Protein AF-A0A5J4S3N4-F1 (afdb_monomer_lite)

Secondary structure (DSSP, 8-state):
--------GGGHHHHSTTHHHHHHHHHHHHHHH-S---GGGHHHHHHHHHHHHHHTT-TTHHHHHHHHHHHH---

Radius of gyration: 16.33 Å; chains: 1; bounding box: 36×28×41 Å

Sequence (75 aa):
EHRPKVIPKKETGTVLPWVHIAISNAKRLLLAIYHDIKPEYLQSYLNEFCYKFNRRYFGENLFDRLLIAAVTYKN

Organism: NCBI:txid433724

InterPro domains:
  IPR024445 ISXO2-like transposase domain [PF12762] (12-54)

Structure (mmCIF, N/CA/C/O backbone):
data_AF-A0A5J4S3N4-F1
#
_entry.id   AF-A0A5J4S3N4-F1
#
loop_
_atom_site.group_PDB
_atom_site.id
_atom_site.type_symbol
_atom_site.label_atom_id
_atom_site.label_alt_id
_atom_site.label_comp_id
_atom_site.label_asym_id
_atom_site.label_entity_id
_atom_site.label_seq_id
_atom_site.pdbx_PDB_ins_code
_atom_site.Cartn_x
_atom_site.Cartn_y
_atom_site.Cartn_z
_atom_site.occupancy
_atom_site.B_iso_or_equiv
_atom_site.auth_seq_id
_atom_site.auth_comp_id
_atom_site.auth_asym_id
_atom_site.auth_atom_id
_atom_site.pdbx_PDB_model_num
ATOM 1 N N . GLU A 1 1 ? -17.115 7.439 -7.288 1.00 77.00 1 GLU A N 1
ATOM 2 C CA . GLU A 1 1 ? -17.221 8.391 -6.159 1.00 77.00 1 GLU A CA 1
ATOM 3 C C . GLU A 1 1 ? -16.987 7.671 -4.842 1.00 77.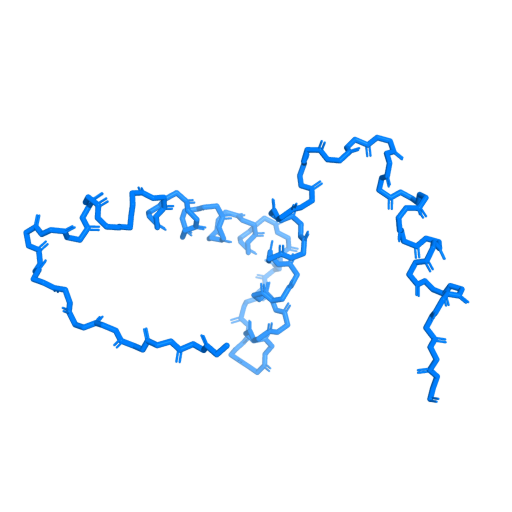00 1 GLU A C 1
ATOM 5 O O . GLU A 1 1 ? -17.498 6.569 -4.666 1.00 77.00 1 GLU A O 1
ATOM 10 N N . HIS A 1 2 ? -16.222 8.269 -3.930 1.00 80.38 2 HIS A N 1
ATOM 11 C CA . HIS A 1 2 ? -16.094 7.771 -2.561 1.00 80.38 2 HIS A CA 1
ATOM 12 C C . HIS A 1 2 ? -17.302 8.242 -1.737 1.00 80.38 2 HIS A C 1
ATOM 14 O O . HIS A 1 2 ? -17.543 9.444 -1.641 1.00 80.38 2 HIS A O 1
ATOM 20 N N . ARG A 1 3 ? -18.062 7.307 -1.149 1.00 90.12 3 ARG A N 1
ATOM 21 C CA . ARG A 1 3 ? -19.205 7.606 -0.270 1.00 90.12 3 ARG A CA 1
ATOM 22 C C . ARG A 1 3 ? -18.821 7.302 1.181 1.00 90.12 3 ARG A C 1
ATOM 24 O O . ARG A 1 3 ? -18.734 6.123 1.529 1.00 90.12 3 ARG A O 1
ATOM 31 N N . PRO A 1 4 ? -18.560 8.317 2.021 1.00 90.38 4 PRO A N 1
ATOM 32 C CA . PRO A 1 4 ? -18.172 8.081 3.406 1.00 90.38 4 PRO A CA 1
ATOM 33 C C . PRO A 1 4 ? -19.327 7.446 4.195 1.00 90.38 4 PRO A C 1
ATOM 35 O O . PRO A 1 4 ? -20.487 7.821 4.026 1.00 90.38 4 PRO A O 1
ATOM 38 N N . LYS A 1 5 ? -19.007 6.495 5.080 1.00 90.62 5 LYS A N 1
ATOM 39 C CA . LYS A 1 5 ? -19.954 5.857 6.006 1.00 90.62 5 LYS A CA 1
ATOM 40 C C . LYS A 1 5 ? -19.340 5.798 7.401 1.00 90.62 5 LYS A C 1
ATOM 42 O O . LYS A 1 5 ? -18.221 5.319 7.562 1.00 90.62 5 LYS A O 1
ATOM 47 N N . VAL A 1 6 ? -20.086 6.244 8.409 1.00 92.56 6 VAL A N 1
ATOM 48 C CA . VAL A 1 6 ? -19.708 6.077 9.819 1.00 92.56 6 VAL A CA 1
ATOM 49 C C . VAL A 1 6 ? -20.148 4.686 10.274 1.00 92.56 6 VAL A C 1
ATOM 51 O O . VAL A 1 6 ? -21.299 4.304 10.071 1.00 92.56 6 VAL A O 1
ATOM 54 N N . ILE A 1 7 ? -19.225 3.911 10.848 1.00 92.75 7 ILE A N 1
ATOM 55 C CA . ILE A 1 7 ? -19.452 2.515 11.248 1.00 92.75 7 ILE A CA 1
ATOM 56 C C . ILE A 1 7 ? -19.348 2.417 12.778 1.00 92.75 7 ILE A C 1
ATOM 58 O O . ILE A 1 7 ? -18.365 2.908 13.341 1.00 92.75 7 ILE A O 1
ATOM 62 N N . PRO A 1 8 ? -20.305 1.770 13.468 1.00 95.25 8 PRO A N 1
ATOM 63 C CA . PRO A 1 8 ? -20.182 1.482 14.894 1.00 95.25 8 PRO A CA 1
ATOM 64 C C . PRO A 1 8 ? -18.934 0.640 15.191 1.00 95.25 8 PRO A C 1
ATOM 66 O O . PRO A 1 8 ? -1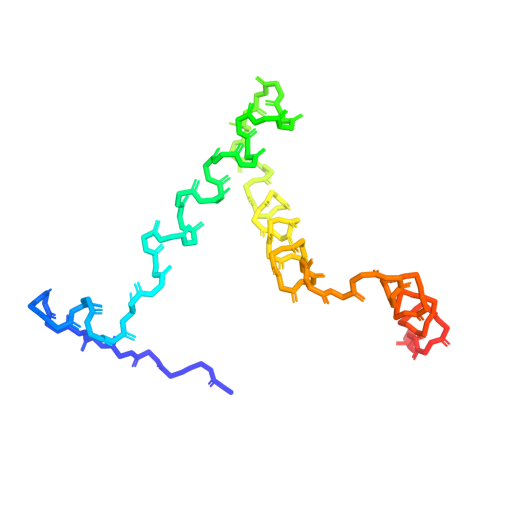8.641 -0.321 14.483 1.00 95.25 8 PRO A O 1
ATOM 69 N N . LYS A 1 9 ? -18.218 0.932 16.286 1.00 91.50 9 LYS A N 1
ATOM 70 C CA . LYS A 1 9 ? -16.947 0.257 16.633 1.00 91.50 9 LYS A CA 1
ATOM 71 C C . LYS A 1 9 ? -17.050 -1.277 16.688 1.00 91.50 9 LYS A C 1
ATOM 73 O O . LYS A 1 9 ? -16.096 -1.973 16.358 1.00 91.50 9 LYS A O 1
ATOM 78 N N . LYS A 1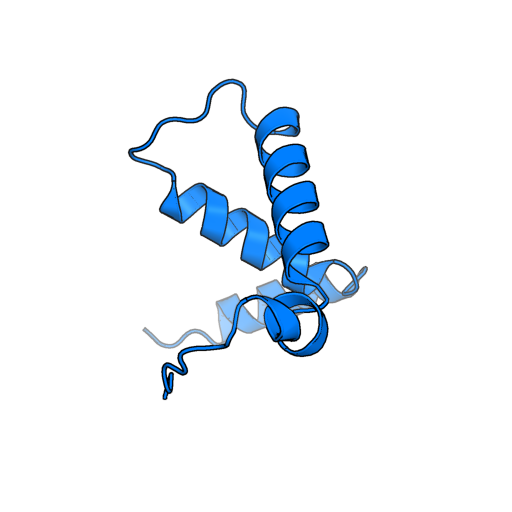 10 ? -18.208 -1.807 17.097 1.00 94.44 10 LYS A N 1
ATOM 79 C CA . LYS A 1 10 ? -18.466 -3.256 17.169 1.00 94.44 10 LYS A CA 1
ATOM 80 C C . LYS A 1 10 ? -18.493 -3.927 15.789 1.00 94.44 10 LYS A C 1
ATOM 82 O O . LYS A 1 10 ? -18.188 -5.107 15.691 1.00 94.44 10 LYS A O 1
ATOM 87 N N . GLU A 1 11 ? -18.818 -3.181 14.737 1.00 94.31 11 GLU A N 1
ATOM 88 C CA . GLU A 1 11 ? -18.956 -3.688 13.366 1.00 94.31 11 GLU A CA 1
ATOM 89 C C . GLU A 1 11 ? -17.699 -3.467 12.516 1.00 94.31 11 GLU A C 1
ATOM 91 O O . GLU A 1 11 ? -17.610 -3.975 11.398 1.00 94.31 11 GLU A O 1
ATOM 96 N N . THR A 1 12 ? -16.699 -2.734 13.022 1.00 91.00 12 THR A N 1
ATOM 97 C CA . THR A 1 12 ? -15.489 -2.384 12.262 1.00 91.00 12 THR A CA 1
ATOM 98 C C . THR A 1 12 ? -14.772 -3.615 11.706 1.00 91.00 12 THR A C 1
ATOM 100 O O . THR A 1 12 ? -14.353 -3.595 10.553 1.00 91.00 12 THR A O 1
ATOM 103 N N . GLY A 1 13 ? -14.671 -4.696 12.487 1.00 91.62 13 GLY A N 1
ATOM 104 C CA . GLY A 1 13 ? -14.028 -5.939 12.044 1.00 91.62 13 GLY A CA 1
ATOM 105 C C . GLY A 1 13 ? -14.792 -6.670 10.937 1.00 91.62 13 GLY A C 1
ATOM 106 O O . GLY A 1 13 ? -14.178 -7.342 10.117 1.00 91.62 13 GLY A O 1
ATOM 107 N N . THR A 1 14 ? -16.112 -6.497 10.871 1.00 93.81 14 THR A N 1
ATOM 108 C CA . THR A 1 14 ? -16.961 -7.104 9.838 1.00 93.81 14 THR A CA 1
ATOM 109 C C . THR A 1 14 ? -16.932 -6.289 8.548 1.00 93.81 14 THR A C 1
ATOM 111 O O . THR A 1 14 ? -16.861 -6.854 7.462 1.00 93.81 14 THR A O 1
ATOM 114 N N . VAL A 1 15 ? -16.968 -4.956 8.654 1.00 94.12 15 VAL A N 1
ATOM 115 C CA . VAL A 1 15 ? -16.986 -4.063 7.483 1.00 94.12 15 VAL A CA 1
ATOM 116 C C . VAL A 1 15 ? -15.590 -3.885 6.876 1.00 94.12 15 VAL A C 1
ATOM 118 O O . VAL A 1 15 ? -15.458 -3.776 5.659 1.00 94.12 15 VAL A O 1
ATOM 121 N N . LEU A 1 16 ? -14.542 -3.871 7.704 1.00 93.00 16 LEU A N 1
ATOM 122 C CA . LEU A 1 16 ? -13.148 -3.686 7.291 1.00 93.00 16 LEU A CA 1
ATOM 123 C C . LEU A 1 16 ? -12.265 -4.857 7.762 1.00 93.00 16 LEU A C 1
ATOM 125 O O . LEU A 1 16 ? -11.304 -4.646 8.509 1.00 93.00 16 LEU A O 1
ATOM 129 N N . PRO A 1 17 ? -12.537 -6.096 7.317 1.00 94.69 17 PRO A N 1
ATOM 130 C CA . PRO A 1 17 ? -11.864 -7.283 7.846 1.00 94.69 17 PRO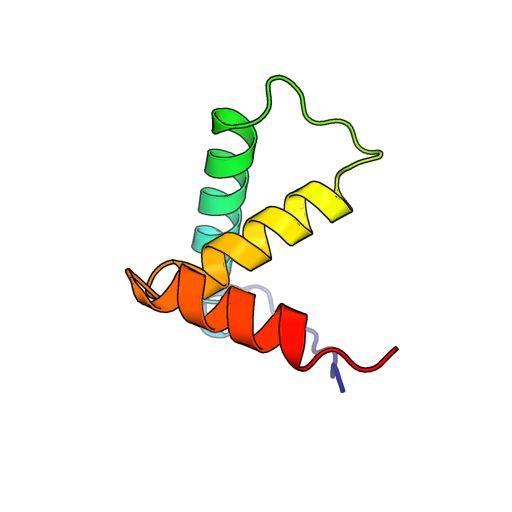 A CA 1
ATOM 131 C C . PRO A 1 17 ? -10.352 -7.264 7.605 1.00 94.69 17 PRO A C 1
ATOM 133 O O . PRO A 1 17 ? -9.584 -7.724 8.440 1.00 94.69 17 PRO A O 1
ATOM 136 N N . TRP A 1 18 ? -9.894 -6.658 6.509 1.00 94.62 18 TRP A N 1
ATOM 137 C CA . TRP A 1 18 ? -8.484 -6.676 6.103 1.00 94.62 18 TRP A CA 1
ATOM 138 C C . TRP A 1 18 ? -7.658 -5.492 6.615 1.00 94.62 18 TRP A C 1
ATOM 140 O O . TRP A 1 18 ? -6.453 -5.439 6.365 1.00 94.62 18 TRP A O 1
ATOM 150 N N . VAL A 1 19 ? -8.263 -4.535 7.332 1.00 94.31 19 VAL A N 1
ATOM 151 C CA . VAL A 1 19 ? -7.585 -3.271 7.676 1.00 94.31 19 VAL A CA 1
ATOM 152 C C . VAL A 1 19 ? -6.344 -3.491 8.541 1.00 94.31 19 VAL A C 1
ATOM 154 O O . VAL A 1 19 ? -5.288 -2.920 8.280 1.00 94.31 19 VAL A O 1
ATOM 157 N N . HIS A 1 20 ? -6.434 -4.379 9.530 1.00 92.94 20 HIS A N 1
ATOM 158 C CA . HIS A 1 20 ? -5.329 -4.687 10.433 1.00 92.94 20 HIS A CA 1
ATOM 159 C C . HIS A 1 20 ? -4.168 -5.391 9.710 1.00 92.94 20 HIS A C 1
ATOM 161 O O . HIS A 1 20 ? -3.003 -5.130 10.015 1.00 92.94 20 HIS A O 1
ATOM 167 N N . ILE A 1 21 ? -4.468 -6.220 8.703 1.00 94.62 21 ILE A N 1
ATOM 168 C CA . ILE A 1 21 ? -3.471 -6.870 7.842 1.00 94.62 21 ILE A CA 1
ATOM 169 C C . ILE A 1 21 ? -2.790 -5.837 6.941 1.00 94.62 21 ILE A C 1
ATOM 171 O O . ILE A 1 21 ? -1.562 -5.814 6.859 1.00 94.62 21 ILE A O 1
ATOM 175 N N . ALA A 1 22 ? -3.561 -4.949 6.307 1.00 94.88 22 ALA A N 1
ATOM 176 C CA . ALA A 1 22 ? -3.015 -3.880 5.473 1.00 94.88 22 ALA A CA 1
ATOM 177 C C . ALA A 1 22 ? -2.076 -2.963 6.277 1.00 94.88 22 ALA A C 1
ATOM 179 O O . ALA A 1 22 ? -0.945 -2.729 5.853 1.00 94.88 22 ALA A O 1
ATOM 180 N N . ILE A 1 23 ? -2.491 -2.529 7.474 1.00 95.44 23 ILE A N 1
ATOM 181 C CA . ILE A 1 23 ? -1.667 -1.702 8.373 1.00 95.44 23 ILE A CA 1
ATOM 182 C C . ILE A 1 23 ? -0.390 -2.443 8.793 1.00 95.44 23 ILE A C 1
ATOM 184 O O . ILE A 1 23 ? 0.695 -1.861 8.768 1.00 95.44 23 ILE A O 1
ATOM 188 N N . SER A 1 24 ? -0.496 -3.720 9.168 1.00 96.56 24 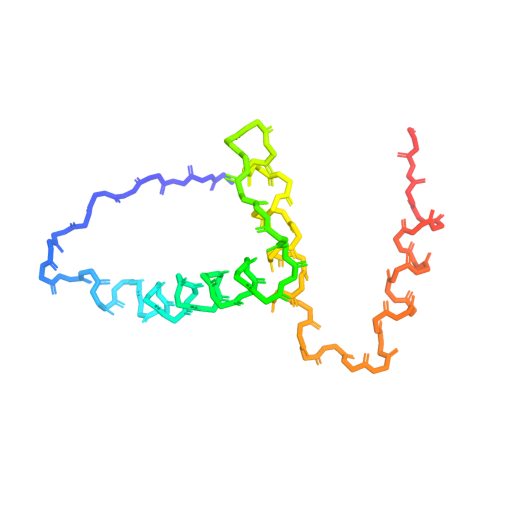SER A N 1
ATOM 189 C CA . SER A 1 24 ? 0.667 -4.507 9.605 1.00 96.56 24 SER A CA 1
ATOM 190 C C . SER A 1 24 ? 1.683 -4.694 8.475 1.00 96.56 24 SER A C 1
ATOM 192 O O . SER A 1 24 ? 2.885 -4.524 8.685 1.00 96.56 24 SER A O 1
ATOM 194 N N . ASN A 1 25 ? 1.206 -4.959 7.256 1.00 95.88 25 ASN A N 1
ATOM 195 C CA . ASN A 1 25 ? 2.056 -5.074 6.073 1.00 95.88 25 ASN A CA 1
ATOM 196 C C . ASN A 1 25 ? 2.703 -3.741 5.687 1.00 95.88 25 ASN A C 1
ATOM 198 O O . ASN A 1 25 ? 3.883 -3.727 5.340 1.00 95.88 25 ASN A O 1
ATOM 202 N N . ALA A 1 26 ? 1.966 -2.630 5.778 1.00 95.94 26 ALA A N 1
ATOM 203 C CA . ALA A 1 26 ? 2.512 -1.301 5.519 1.00 95.94 26 ALA A CA 1
ATOM 204 C C . ALA A 1 26 ? 3.653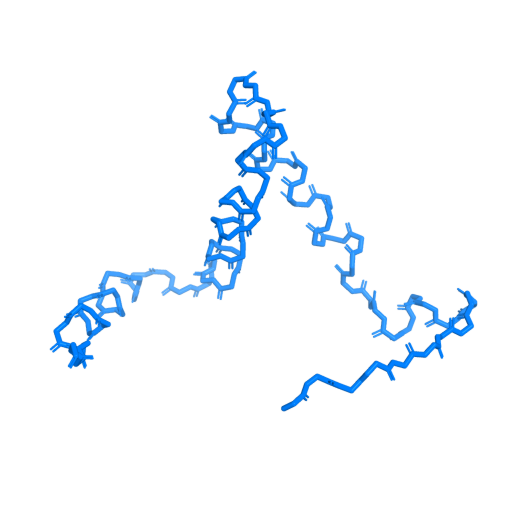 -0.989 6.491 1.00 95.94 26 ALA A C 1
ATOM 206 O O . ALA A 1 26 ? 4.756 -0.677 6.054 1.00 95.94 26 ALA A O 1
ATOM 207 N N . LYS A 1 27 ? 3.444 -1.185 7.800 1.00 95.31 27 LYS A N 1
ATOM 208 C CA . LYS A 1 27 ? 4.498 -0.999 8.812 1.00 95.31 27 LYS A CA 1
ATOM 209 C C . LYS A 1 27 ? 5.738 -1.842 8.514 1.00 95.31 27 LYS A C 1
ATOM 211 O O . LYS A 1 27 ? 6.851 -1.330 8.574 1.00 95.31 27 LYS A O 1
ATOM 216 N N . ARG A 1 28 ? 5.552 -3.120 8.166 1.00 95.38 28 ARG A N 1
ATOM 217 C CA . ARG A 1 28 ? 6.667 -4.021 7.844 1.00 95.38 28 ARG A CA 1
ATOM 218 C C . ARG A 1 28 ? 7.440 -3.564 6.607 1.00 95.38 28 ARG A C 1
ATOM 220 O O . ARG A 1 28 ? 8.663 -3.626 6.633 1.00 95.38 28 ARG A O 1
ATOM 227 N N . LEU A 1 29 ? 6.750 -3.111 5.557 1.00 94.31 29 LEU A N 1
ATOM 228 C CA . LEU A 1 29 ? 7.385 -2.577 4.348 1.00 94.31 29 LEU A CA 1
ATOM 229 C C . LEU A 1 29 ? 8.221 -1.335 4.673 1.00 94.31 29 LEU A C 1
ATOM 231 O O . LEU A 1 29 ? 9.383 -1.268 4.285 1.00 94.31 29 LEU A O 1
ATOM 235 N N . LEU A 1 30 ? 7.632 -0.387 5.407 1.00 94.38 30 LEU A N 1
ATOM 236 C CA . LEU A 1 30 ? 8.283 0.875 5.753 1.00 94.38 30 LEU A CA 1
ATOM 237 C C . LEU A 1 30 ? 9.574 0.640 6.544 1.00 94.38 30 LEU A C 1
ATOM 239 O O . LEU A 1 30 ? 10.614 1.172 6.177 1.00 94.38 30 LEU A O 1
ATOM 243 N N . LEU A 1 31 ? 9.514 -0.222 7.563 1.00 94.31 31 LEU A N 1
ATOM 244 C CA . LEU A 1 31 ? 10.668 -0.575 8.395 1.00 94.31 31 LEU A CA 1
ATOM 245 C C . LEU A 1 31 ? 11.754 -1.361 7.649 1.00 94.31 31 LEU A C 1
ATOM 247 O O . LEU A 1 31 ? 12.907 -1.337 8.059 1.00 94.31 31 LEU A O 1
ATOM 251 N N . ALA A 1 32 ? 11.389 -2.120 6.613 1.00 93.69 32 ALA A N 1
ATOM 252 C CA . ALA A 1 32 ? 12.334 -2.970 5.892 1.00 93.69 32 ALA A CA 1
ATOM 253 C C . ALA A 1 32 ? 13.070 -2.233 4.766 1.00 93.69 32 ALA A C 1
ATOM 255 O O . ALA A 1 32 ? 14.199 -2.592 4.450 1.00 93.69 32 ALA A O 1
ATOM 256 N N . ILE A 1 33 ? 12.415 -1.260 4.126 1.00 93.75 33 ILE A N 1
ATOM 257 C CA . ILE A 1 33 ? 12.945 -0.587 2.933 1.00 93.75 33 ILE A CA 1
ATOM 258 C C . ILE A 1 33 ? 13.651 0.718 3.286 1.00 93.75 33 ILE A C 1
ATOM 260 O O . ILE A 1 33 ? 14.710 1.005 2.731 1.00 93.75 33 ILE A O 1
ATOM 264 N N . TYR A 1 34 ? 13.069 1.523 4.174 1.00 93.31 34 TYR A N 1
ATOM 265 C CA . TYR A 1 34 ? 13.572 2.864 4.440 1.00 93.31 34 TYR A CA 1
ATOM 266 C C . TYR A 1 34 ? 14.341 2.890 5.756 1.00 93.31 34 TYR A C 1
ATOM 268 O O . TYR A 1 34 ? 13.891 2.363 6.769 1.00 93.31 34 TYR A O 1
ATOM 276 N N . HIS A 1 35 ? 15.496 3.550 5.738 1.00 90.44 35 HIS A N 1
ATOM 277 C CA . HIS A 1 35 ? 16.285 3.798 6.942 1.00 90.44 35 HIS A CA 1
ATOM 278 C C . HIS A 1 35 ? 15.560 4.742 7.919 1.00 90.44 35 HIS A C 1
ATOM 280 O O . HIS A 1 35 ? 15.715 4.618 9.129 1.00 90.44 35 HIS A O 1
ATOM 286 N N . ASP A 1 36 ? 14.777 5.690 7.396 1.00 92.00 36 ASP A N 1
ATOM 287 C CA . ASP A 1 36 ? 14.005 6.649 8.185 1.00 92.00 36 ASP A CA 1
ATOM 288 C C . ASP A 1 36 ? 12.702 7.035 7.467 1.00 92.00 36 ASP A C 1
ATOM 290 O O . ASP A 1 36 ? 12.639 7.063 6.233 1.00 92.00 36 ASP A O 1
ATOM 294 N N . ILE A 1 37 ? 11.661 7.348 8.241 1.00 91.81 37 ILE A N 1
ATOM 295 C CA . ILE A 1 37 ? 10.333 7.713 7.741 1.00 91.81 37 ILE A CA 1
ATOM 296 C C . ILE A 1 37 ? 10.068 9.178 8.056 1.00 91.81 37 ILE A C 1
ATOM 298 O O . ILE A 1 37 ? 9.640 9.541 9.149 1.00 91.81 37 ILE A O 1
ATOM 302 N N . LYS A 1 38 ? 10.274 10.021 7.047 1.00 94.94 38 LYS A N 1
ATOM 303 C CA . LYS A 1 38 ? 10.015 11.456 7.143 1.00 94.94 38 LYS A CA 1
ATOM 304 C C . LYS A 1 38 ? 8.565 11.797 6.770 1.00 94.94 38 LYS A C 1
ATOM 306 O O . LYS A 1 38 ? 8.086 11.294 5.746 1.00 94.94 38 LYS A O 1
ATOM 311 N N . PRO A 1 39 ? 7.867 12.649 7.546 1.00 94.81 39 PRO A N 1
ATOM 312 C CA . PRO A 1 39 ? 6.482 13.043 7.274 1.00 94.81 39 PRO A CA 1
ATOM 313 C C . PRO A 1 39 ? 6.261 13.627 5.874 1.00 94.81 39 PRO A C 1
ATOM 315 O O . PRO A 1 39 ? 5.236 13.343 5.254 1.00 94.81 39 PRO A O 1
ATOM 318 N N . GLU A 1 40 ? 7.233 14.377 5.348 1.00 96.88 40 GLU A N 1
ATOM 319 C CA . GLU A 1 40 ? 7.146 15.020 4.025 1.00 96.88 40 GLU A CA 1
ATOM 320 C C . GLU A 1 40 ? 6.940 14.021 2.870 1.00 96.88 40 GLU A C 1
ATOM 322 O O . GLU A 1 40 ? 6.374 14.378 1.838 1.00 96.88 40 GLU A O 1
ATOM 327 N N . TYR A 1 41 ? 7.355 12.761 3.040 1.00 95.44 41 TYR A N 1
ATOM 328 C CA . TYR A 1 41 ? 7.244 11.714 2.017 1.00 95.44 41 TYR A CA 1
ATOM 329 C C . TYR A 1 41 ? 6.146 10.685 2.309 1.00 95.44 41 TYR A C 1
ATOM 331 O O . TYR A 1 41 ? 6.025 9.699 1.578 1.00 95.44 41 TYR A O 1
ATOM 339 N N . LEU A 1 42 ? 5.316 10.901 3.337 1.00 93.94 42 LEU A N 1
ATOM 340 C CA . LEU A 1 42 ? 4.317 9.925 3.783 1.00 93.94 42 LEU A CA 1
ATOM 341 C C . LEU A 1 42 ? 3.397 9.463 2.646 1.00 93.94 42 LEU A C 1
ATOM 343 O O . LEU A 1 42 ? 3.156 8.266 2.493 1.00 93.94 42 LEU A O 1
ATOM 347 N N . GLN A 1 43 ? 2.919 10.389 1.813 1.00 95.81 43 GLN A N 1
ATOM 348 C CA . GLN A 1 43 ? 2.054 10.031 0.691 1.00 95.81 43 GLN A CA 1
ATOM 349 C C . GLN A 1 43 ? 2.782 9.159 -0.340 1.00 95.81 43 GLN A C 1
ATOM 351 O O . GLN A 1 43 ? 2.202 8.194 -0.831 1.00 95.81 43 GLN A O 1
ATOM 356 N N . SER A 1 44 ? 4.050 9.448 -0.640 1.00 95.81 44 SER A N 1
ATOM 357 C CA . SER A 1 44 ? 4.865 8.644 -1.559 1.00 95.81 44 SER A CA 1
ATOM 358 C C . SER A 1 44 ? 5.080 7.231 -1.023 1.00 95.81 44 SER A C 1
ATOM 360 O O . SER A 1 44 ? 4.902 6.263 -1.762 1.00 95.81 44 SER A O 1
ATOM 362 N N . TYR A 1 45 ? 5.360 7.097 0.275 1.00 95.56 45 TYR A N 1
ATOM 363 C CA . TYR A 1 45 ? 5.489 5.798 0.932 1.00 95.56 45 TYR A CA 1
ATOM 364 C C . TYR A 1 45 ? 4.192 4.982 0.870 1.00 95.56 45 TYR A C 1
ATOM 366 O O . TYR A 1 45 ? 4.209 3.787 0.561 1.00 95.56 45 TYR A O 1
ATOM 374 N N . LEU A 1 46 ? 3.047 5.626 1.118 1.00 95.25 46 LEU A N 1
ATOM 375 C CA . LEU A 1 46 ? 1.739 4.977 1.017 1.00 95.25 46 LEU A CA 1
ATOM 376 C C . LEU A 1 46 ? 1.391 4.615 -0.433 1.00 95.25 46 LEU A C 1
ATOM 378 O O . LEU A 1 46 ? 0.847 3.538 -0.675 1.00 95.25 46 LEU A O 1
ATOM 382 N N . ASN A 1 47 ? 1.740 5.464 -1.401 1.00 95.50 47 ASN A N 1
ATOM 383 C CA . ASN A 1 47 ? 1.553 5.179 -2.823 1.00 95.50 47 ASN A CA 1
ATOM 384 C C . ASN A 1 47 ? 2.368 3.954 -3.254 1.00 95.50 47 ASN A C 1
ATOM 386 O O . ASN A 1 47 ? 1.833 3.071 -3.929 1.00 95.50 47 ASN A O 1
ATOM 390 N N . GLU A 1 48 ? 3.630 3.861 -2.828 1.00 94.31 48 GLU A N 1
ATOM 391 C CA . GLU A 1 48 ? 4.484 2.706 -3.110 1.00 94.31 48 GLU A CA 1
ATOM 392 C C . GLU A 1 48 ? 3.932 1.428 -2.463 1.00 94.31 48 GLU A C 1
ATOM 394 O O . GLU A 1 48 ? 3.833 0.389 -3.127 1.00 94.31 48 GLU A O 1
ATOM 399 N N . PHE A 1 49 ? 3.504 1.506 -1.196 1.00 95.62 49 PHE A N 1
ATOM 400 C CA . PHE A 1 49 ? 2.847 0.391 -0.517 1.00 95.62 49 PHE A CA 1
ATOM 401 C C . PHE A 1 49 ? 1.614 -0.083 -1.292 1.00 95.62 49 PHE A C 1
ATOM 403 O O . PHE A 1 49 ? 1.522 -1.266 -1.615 1.00 95.62 49 PHE A O 1
ATOM 410 N N . CYS A 1 50 ? 0.700 0.823 -1.645 1.00 95.19 50 CYS A N 1
ATOM 411 C CA . CYS A 1 50 ? -0.502 0.500 -2.413 1.00 95.19 50 CYS A CA 1
ATOM 412 C C . CYS A 1 50 ? -0.159 -0.112 -3.777 1.00 95.19 50 CYS A C 1
ATOM 414 O O . CYS A 1 50 ? -0.782 -1.096 -4.183 1.00 95.19 50 CYS A O 1
ATOM 416 N N . TYR A 1 51 ? 0.847 0.423 -4.477 1.00 91.81 51 TYR A N 1
ATOM 417 C CA . TYR A 1 51 ? 1.287 -0.107 -5.765 1.00 91.81 51 TYR A CA 1
ATOM 418 C C . TYR A 1 51 ? 1.739 -1.567 -5.650 1.00 91.81 51 TYR A C 1
ATOM 420 O O . TYR A 1 51 ? 1.253 -2.412 -6.410 1.00 91.81 51 TYR A O 1
ATOM 428 N N . LYS A 1 52 ? 2.619 -1.861 -4.683 1.00 91.19 52 LYS A N 1
ATOM 429 C CA . LYS A 1 52 ? 3.160 -3.205 -4.430 1.00 91.19 52 LYS A CA 1
ATOM 430 C C . LYS A 1 52 ? 2.091 -4.158 -3.900 1.00 91.19 52 LYS A C 1
ATOM 432 O O . LYS A 1 52 ? 1.968 -5.275 -4.394 1.00 91.19 52 LYS A O 1
ATOM 437 N N . PHE A 1 53 ? 1.294 -3.718 -2.928 1.00 93.12 53 PHE A N 1
ATOM 438 C CA . PHE A 1 53 ? 0.258 -4.531 -2.292 1.00 93.12 53 PHE A CA 1
ATOM 439 C C . PHE A 1 53 ? -0.807 -4.977 -3.300 1.00 93.12 53 PHE A C 1
ATOM 441 O O . PHE A 1 53 ? -1.105 -6.166 -3.387 1.00 93.12 53 PHE A O 1
ATOM 448 N N . ASN A 1 54 ? -1.294 -4.060 -4.142 1.00 92.19 54 ASN A N 1
ATOM 449 C CA . ASN A 1 54 ? -2.323 -4.362 -5.143 1.00 92.19 54 ASN A CA 1
ATOM 450 C C . ASN A 1 54 ? -1.818 -5.241 -6.301 1.00 92.19 54 ASN A C 1
ATOM 452 O O . ASN A 1 54 ? -2.626 -5.825 -7.019 1.00 92.19 54 ASN A O 1
ATOM 456 N N . ARG A 1 55 ? -0.496 -5.334 -6.502 1.00 92.06 55 ARG A N 1
ATOM 457 C CA . ARG A 1 55 ? 0.133 -6.095 -7.599 1.00 92.06 55 ARG A CA 1
ATOM 458 C C . ARG A 1 55 ? 0.905 -7.324 -7.125 1.00 92.06 55 ARG A C 1
ATOM 460 O O . ARG A 1 55 ? 1.534 -7.993 -7.936 1.00 92.06 55 ARG A O 1
ATOM 467 N N . ARG A 1 56 ? 0.844 -7.656 -5.832 1.00 90.94 56 ARG A N 1
ATOM 468 C CA . ARG A 1 56 ? 1.649 -8.724 -5.214 1.00 90.94 56 ARG A CA 1
ATOM 469 C C . ARG A 1 56 ? 1.491 -10.091 -5.885 1.00 90.94 56 ARG A C 1
ATOM 471 O O . ARG A 1 56 ? 2.419 -10.887 -5.863 1.00 90.94 56 ARG A O 1
ATOM 478 N N . TYR A 1 57 ? 0.332 -10.350 -6.480 1.00 93.31 57 TYR A N 1
ATOM 479 C CA . TYR A 1 57 ? 0.006 -11.625 -7.121 1.00 93.31 57 TYR A CA 1
ATOM 480 C C . TYR A 1 57 ? 0.119 -11.591 -8.646 1.00 93.31 57 TYR A C 1
ATOM 482 O O . TYR A 1 57 ? -0.366 -12.495 -9.315 1.00 93.31 57 TYR A O 1
ATOM 490 N N . PHE A 1 58 ? 0.722 -10.548 -9.221 1.00 92.19 58 PHE A N 1
ATOM 491 C CA . PHE A 1 58 ? 0.822 -10.435 -10.678 1.00 92.19 58 PHE A CA 1
ATOM 492 C C . PHE A 1 58 ? 1.915 -11.336 -11.267 1.00 92.19 58 PHE A C 1
ATOM 494 O O . PHE A 1 58 ? 1.835 -11.656 -12.452 1.00 92.19 58 PHE A O 1
ATOM 501 N N . GLY A 1 59 ? 2.884 -11.777 -10.454 1.00 91.69 59 GLY A N 1
ATOM 502 C CA . GLY A 1 59 ? 3.984 -12.637 -10.898 1.00 91.69 59 GLY A CA 1
ATOM 503 C C . GLY A 1 59 ? 4.735 -12.018 -12.077 1.00 91.69 59 GLY A C 1
ATOM 504 O O . GLY A 1 59 ? 4.989 -10.813 -12.083 1.00 91.69 59 GLY A O 1
ATOM 505 N N . GLU A 1 60 ? 5.002 -12.826 -13.101 1.00 93.00 60 GLU A N 1
ATOM 506 C CA . GLU A 1 60 ? 5.700 -12.410 -14.328 1.00 93.00 60 GLU A CA 1
ATOM 507 C C . GLU A 1 60 ? 4.966 -11.305 -15.116 1.00 93.00 60 GLU A C 1
ATOM 509 O O . GLU A 1 60 ? 5.589 -10.528 -15.833 1.00 93.00 60 GLU A O 1
ATOM 514 N N . ASN A 1 61 ? 3.651 -11.134 -14.919 1.00 92.69 61 ASN A N 1
ATOM 515 C CA . ASN A 1 61 ? 2.860 -10.130 -15.648 1.00 92.69 61 ASN A CA 1
ATOM 516 C C . ASN A 1 61 ? 3.141 -8.679 -15.209 1.00 92.69 61 ASN A C 1
ATOM 518 O O . ASN A 1 61 ? 2.558 -7.738 -15.755 1.00 92.69 61 ASN A O 1
ATOM 522 N N . LEU A 1 62 ? 3.955 -8.464 -14.171 1.00 91.38 62 LEU A N 1
ATOM 523 C CA . LEU A 1 62 ? 4.263 -7.123 -13.666 1.00 91.38 62 LEU A CA 1
ATOM 524 C C . LEU A 1 62 ? 4.942 -6.252 -14.728 1.00 91.38 62 LEU A C 1
ATOM 526 O O . LEU A 1 62 ? 4.577 -5.082 -14.865 1.00 91.38 62 LEU A O 1
ATOM 530 N N . PHE A 1 63 ? 5.885 -6.828 -15.478 1.00 90.56 63 PHE A N 1
ATOM 531 C CA . PHE A 1 63 ? 6.619 -6.118 -16.522 1.00 90.56 63 PHE A CA 1
ATOM 532 C C . PHE A 1 63 ? 5.697 -5.713 -17.676 1.00 90.56 63 PHE A C 1
ATOM 534 O O . PHE A 1 63 ? 5.602 -4.528 -17.996 1.00 90.56 63 PHE A O 1
ATOM 541 N N . ASP A 1 64 ? 4.936 -6.659 -18.226 1.00 93.69 64 ASP A N 1
ATOM 542 C CA . ASP A 1 64 ? 4.042 -6.397 -19.360 1.00 93.69 64 ASP A CA 1
ATOM 543 C C . ASP A 1 64 ? 2.986 -5.339 -19.029 1.00 93.69 64 ASP A C 1
ATOM 545 O O . ASP A 1 64 ? 2.691 -4.452 -19.831 1.00 93.69 64 ASP A O 1
ATOM 549 N N . ARG A 1 65 ? 2.440 -5.365 -17.808 1.00 90.44 65 ARG A N 1
ATOM 550 C CA . ARG A 1 65 ? 1.460 -4.359 -17.374 1.00 90.44 65 ARG A CA 1
ATOM 551 C C . ARG A 1 65 ? 2.071 -2.975 -17.204 1.00 90.44 65 ARG A C 1
ATOM 553 O O . ARG A 1 65 ? 1.379 -1.989 -17.459 1.00 90.44 65 ARG A O 1
ATOM 560 N N . LEU A 1 66 ? 3.328 -2.895 -16.768 1.00 90.00 66 LEU A N 1
ATOM 561 C CA . LEU A 1 66 ? 4.058 -1.631 -16.720 1.00 90.00 66 LEU A CA 1
ATOM 562 C C . LEU A 1 66 ? 4.296 -1.096 -18.137 1.00 90.00 66 LEU A C 1
ATOM 564 O O . LEU A 1 66 ? 4.030 0.079 -18.385 1.00 90.00 66 LEU A O 1
ATOM 568 N N . LEU A 1 67 ? 4.726 -1.959 -19.062 1.00 94.31 67 LEU A N 1
ATOM 569 C CA . LEU A 1 67 ? 4.948 -1.600 -20.461 1.00 94.31 67 LEU A CA 1
ATOM 570 C C . LEU A 1 67 ? 3.668 -1.053 -21.103 1.00 94.31 67 LEU A C 1
ATOM 572 O O . LEU A 1 67 ? 3.691 0.040 -21.665 1.00 94.31 67 LEU A O 1
ATOM 576 N N . ILE A 1 68 ? 2.540 -1.757 -20.949 1.00 93.88 68 ILE A N 1
ATOM 577 C CA . ILE A 1 68 ? 1.234 -1.307 -21.453 1.00 93.88 68 ILE A CA 1
ATOM 578 C C . ILE A 1 68 ? 0.880 0.069 -20.880 1.00 93.88 68 ILE A C 1
ATOM 580 O O . ILE A 1 68 ? 0.490 0.957 -21.634 1.00 93.88 68 ILE A O 1
ATOM 584 N N . ALA A 1 69 ? 1.029 0.276 -19.569 1.00 91.00 69 ALA A N 1
ATOM 585 C CA . ALA A 1 69 ? 0.725 1.564 -18.947 1.00 91.00 69 ALA A CA 1
ATOM 586 C C . ALA A 1 69 ? 1.598 2.702 -19.506 1.00 91.00 69 ALA A C 1
ATOM 588 O O . ALA A 1 69 ? 1.084 3.787 -19.758 1.00 91.00 69 ALA A O 1
ATOM 589 N N . ALA A 1 70 ? 2.887 2.446 -19.745 1.00 92.56 70 ALA A N 1
ATOM 590 C CA . ALA A 1 70 ? 3.812 3.433 -20.294 1.00 92.56 70 ALA A CA 1
ATOM 591 C C . ALA A 1 70 ? 3.484 3.815 -21.748 1.00 92.56 70 ALA A C 1
ATOM 593 O O . ALA A 1 70 ? 3.525 4.995 -22.085 1.00 92.56 70 ALA A O 1
ATOM 594 N N . VAL A 1 71 ? 3.133 2.845 -22.603 1.00 95.94 71 VAL A N 1
ATOM 595 C CA . VAL A 1 71 ? 2.864 3.111 -24.033 1.00 95.94 71 VAL A CA 1
ATOM 596 C C . VAL A 1 71 ? 1.445 3.614 -24.305 1.00 95.94 71 VAL A C 1
ATOM 598 O O . VAL A 1 71 ? 1.201 4.227 -25.340 1.00 95.94 71 VAL A O 1
ATOM 601 N N . THR A 1 72 ? 0.497 3.353 -23.401 1.00 95.44 72 THR A N 1
ATOM 602 C CA . THR A 1 72 ? -0.905 3.791 -23.548 1.00 95.44 72 THR A CA 1
ATOM 603 C C . THR A 1 72 ? -1.206 5.120 -22.862 1.00 95.44 72 THR A C 1
ATOM 605 O O . THR A 1 72 ? -2.294 5.665 -23.059 1.00 95.44 72 THR A O 1
ATOM 608 N N . TYR A 1 73 ? -0.265 5.655 -22.077 1.00 90.19 73 TYR A N 1
ATOM 609 C CA . TYR A 1 73 ? -0.421 6.947 -21.425 1.00 90.19 73 TYR A CA 1
ATOM 610 C C . TYR A 1 73 ? -0.549 8.060 -22.473 1.00 90.19 73 TYR A C 1
ATOM 612 O O . TYR A 1 73 ? 0.360 8.302 -23.265 1.00 90.19 73 TYR A O 1
ATOM 620 N N . LYS A 1 74 ? -1.703 8.730 -22.488 1.00 85.25 74 LYS A N 1
ATOM 621 C CA . LYS A 1 74 ? -1.936 9.924 -23.301 1.00 85.25 74 LYS A CA 1
ATOM 622 C C . LYS A 1 74 ? -1.685 11.140 -22.414 1.00 85.25 74 LYS A C 1
ATOM 624 O O . LYS A 1 74 ? -2.353 11.270 -21.390 1.00 85.25 74 LYS A O 1
ATOM 629 N N . ASN A 1 75 ? -0.703 11.957 -22.802 1.00 70.56 75 ASN A N 1
ATOM 630 C CA . ASN A 1 75 ? -0.450 13.276 -22.212 1.00 70.56 75 ASN A CA 1
ATOM 631 C C . ASN A 1 75 ? -1.635 14.217 -22.436 1.00 70.56 75 ASN A C 1
ATOM 633 O O . ASN A 1 75 ? -2.242 14.131 -23.529 1.00 70.56 75 ASN A O 1
#

Foldseek 3Di:
DDDDDDDDPVCCCVVPVCPVVLVVQLVVVCVPPDPDDDPVCVVVSVVVSCVCVVCVPVPPCPVVVVVCCVVVDDD

pLDDT: mean 92.67, std 4.05, range [70.56, 96.88]